Protein AF-A0A538EIR2-F1 (afdb_monomer)

Solvent-accessible surface area (backbone atoms only — not comparable to full-atom values): 4000 Å² total; per-residue (Å²): 136,76,79,70,90,82,57,76,74,87,82,70,79,80,76,85,68,83,65,82,68,57,69,69,57,54,50,45,41,38,74,72,73,62,48,54,70,73,61,60,72,70,45,51,57,67,55,52,51,52,55,53,51,48,44,62,74,71,72,110

Structure (mmCIF, N/CA/C/O backbone):
data_AF-A0A538EIR2-F1
#
_entry.id   AF-A0A538EIR2-F1
#
loop_
_atom_site.group_PDB
_atom_site.id
_atom_site.type_symbol
_atom_site.label_atom_id
_atom_site.label_alt_id
_atom_site.label_comp_id
_atom_site.label_asym_id
_atom_site.label_entity_id
_atom_site.label_seq_id
_atom_site.pdbx_PDB_ins_code
_atom_site.Cartn_x
_atom_site.Cartn_y
_atom_site.Cartn_z
_atom_site.occupancy
_atom_site.B_iso_or_equiv
_atom_site.auth_seq_id
_atom_site.auth_comp_id
_atom_site.auth_asym_id
_atom_site.auth_atom_id
_atom_site.pdbx_PDB_model_num
ATOM 1 N N . ALA A 1 1 ? 7.466 4.535 -34.980 1.00 56.72 1 ALA A N 1
ATOM 2 C CA . ALA A 1 1 ? 8.848 4.476 -35.493 1.00 56.72 1 ALA A CA 1
ATOM 3 C C . ALA A 1 1 ? 9.510 3.217 -34.947 1.00 56.72 1 ALA A C 1
ATOM 5 O O . ALA A 1 1 ? 9.582 3.063 -33.735 1.00 56.72 1 ALA A O 1
ATOM 6 N N . CYS A 1 2 ? 9.896 2.287 -35.820 1.00 57.88 2 CYS A N 1
ATOM 7 C CA . CYS A 1 2 ? 10.701 1.115 -35.466 1.00 57.88 2 CYS A CA 1
ATOM 8 C C . CYS A 1 2 ? 12.182 1.530 -35.368 1.00 57.88 2 CYS A C 1
ATOM 10 O O . CYS A 1 2 ? 12.569 2.504 -36.015 1.00 57.88 2 CYS A O 1
ATOM 12 N N . VAL A 1 3 ? 12.989 0.830 -34.559 1.00 69.31 3 VAL A N 1
ATOM 13 C CA . VAL A 1 3 ? 14.439 1.082 -34.419 1.00 69.31 3 VAL A CA 1
ATOM 14 C C . VAL A 1 3 ? 15.095 1.119 -35.804 1.00 69.31 3 VAL A C 1
ATOM 16 O O . VAL A 1 3 ? 15.035 0.134 -36.537 1.00 69.31 3 VAL A O 1
ATOM 19 N N . ARG A 1 4 ? 15.692 2.260 -36.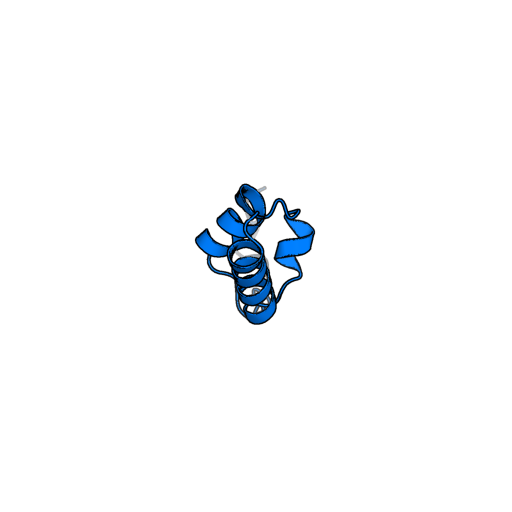167 1.00 61.22 4 ARG A N 1
ATOM 20 C CA . ARG A 1 4 ? 16.590 2.370 -37.322 1.00 61.22 4 ARG A CA 1
ATOM 21 C C . ARG A 1 4 ? 17.976 1.898 -36.877 1.00 61.22 4 ARG A C 1
ATOM 23 O O . ARG A 1 4 ? 18.368 2.139 -35.741 1.00 61.22 4 ARG A O 1
ATOM 30 N N . ASP A 1 5 ? 18.659 1.166 -37.750 1.00 73.44 5 ASP A N 1
ATOM 31 C CA . ASP A 1 5 ? 20.071 0.770 -37.611 1.00 73.44 5 ASP A CA 1
ATOM 32 C C . ASP A 1 5 ? 20.380 -0.391 -36.647 1.00 73.44 5 ASP A C 1
ATOM 34 O O . ASP A 1 5 ? 21.541 -0.698 -36.395 1.00 73.44 5 ASP A O 1
ATOM 38 N N . GLY A 1 6 ? 19.363 -1.091 -36.125 1.00 72.56 6 GLY A N 1
ATOM 39 C CA . GLY A 1 6 ? 19.551 -2.302 -35.303 1.00 72.56 6 GLY A CA 1
ATOM 40 C C . GLY A 1 6 ? 20.178 -2.056 -33.922 1.00 72.56 6 GLY A C 1
ATOM 41 O O . GLY A 1 6 ? 20.289 -2.984 -33.119 1.00 72.56 6 GLY A O 1
ATOM 42 N N . ILE A 1 7 ? 20.530 -0.807 -33.613 1.00 80.69 7 ILE A N 1
ATOM 43 C CA . ILE A 1 7 ? 21.025 -0.381 -32.309 1.00 80.69 7 ILE A CA 1
ATOM 44 C C . ILE A 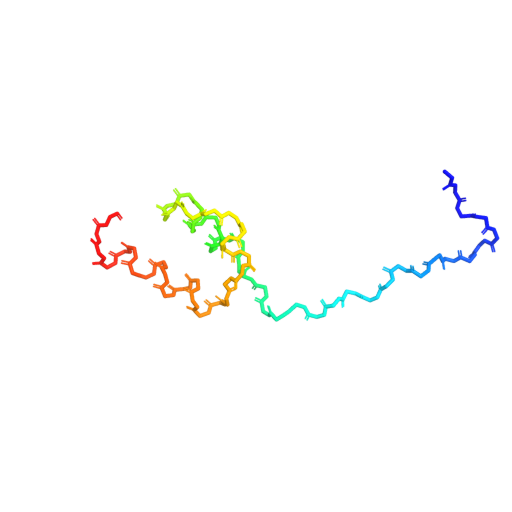1 7 ? 19.826 -0.266 -31.368 1.00 80.69 7 ILE A C 1
ATOM 46 O O . ILE A 1 7 ? 18.918 0.544 -31.571 1.00 80.69 7 ILE A O 1
ATOM 50 N N . LYS A 1 8 ? 19.802 -1.097 -30.322 1.00 80.12 8 LYS A N 1
ATOM 51 C CA . LYS A 1 8 ? 18.799 -0.962 -29.262 1.00 80.12 8 LYS A CA 1
ATOM 52 C C . LYS A 1 8 ? 19.047 0.368 -28.538 1.00 80.12 8 LYS A C 1
ATOM 54 O O . LYS A 1 8 ? 20.167 0.567 -28.072 1.00 80.12 8 LYS A O 1
ATOM 59 N N . PRO A 1 9 ? 18.043 1.257 -28.421 1.00 78.88 9 PRO A N 1
ATOM 60 C CA . PRO A 1 9 ? 18.186 2.446 -27.597 1.00 78.88 9 PRO A CA 1
ATOM 61 C C . PRO A 1 9 ? 18.450 2.008 -26.162 1.00 78.88 9 PRO A C 1
ATOM 63 O O . PRO A 1 9 ? 17.868 1.018 -25.699 1.00 78.88 9 PRO A O 1
ATOM 66 N N . ASP A 1 10 ? 19.321 2.742 -25.478 1.00 82.50 10 ASP A N 1
ATOM 67 C CA . ASP A 1 10 ? 19.517 2.551 -24.052 1.00 82.50 10 ASP A CA 1
ATOM 68 C C . ASP A 1 10 ? 18.171 2.760 -23.345 1.00 82.50 10 ASP A C 1
ATOM 70 O O . ASP A 1 10 ? 17.549 3.819 -23.449 1.00 82.50 10 ASP A O 1
ATOM 74 N N . ARG A 1 11 ? 17.676 1.704 -22.693 1.00 82.31 11 ARG A N 1
ATOM 75 C CA . ARG A 1 11 ? 16.413 1.735 -21.943 1.00 82.31 11 ARG A CA 1
ATOM 76 C C . ARG A 1 11 ? 16.620 2.153 -20.487 1.00 82.31 11 ARG A C 1
ATOM 78 O O . ARG A 1 11 ? 15.639 2.219 -19.750 1.00 82.31 11 ARG A O 1
ATOM 85 N N . GLY A 1 12 ? 17.864 2.433 -20.094 1.00 83.88 12 GLY A N 1
ATOM 86 C CA . GLY A 1 12 ? 18.263 2.677 -18.719 1.00 83.88 12 GLY A CA 1
ATOM 87 C C . GLY A 1 12 ? 18.217 1.405 -17.870 1.00 83.88 12 GLY A C 1
ATOM 88 O O . GLY A 1 12 ? 17.480 0.455 -18.147 1.00 83.88 12 GLY A O 1
ATOM 89 N N . ALA A 1 13 ? 19.007 1.389 -16.798 1.00 81.81 13 ALA A N 1
ATOM 90 C CA . ALA A 1 13 ? 18.831 0.415 -15.731 1.00 81.81 13 ALA A CA 1
ATOM 91 C C . ALA A 1 13 ? 17.698 0.891 -14.806 1.00 81.81 13 ALA A C 1
ATOM 93 O O . ALA A 1 13 ? 17.657 2.079 -14.467 1.00 81.81 13 ALA A O 1
ATOM 94 N N . PRO A 1 14 ? 16.793 0.004 -14.358 1.00 73.31 14 PRO A N 1
ATOM 95 C CA . PRO A 1 14 ? 15.874 0.349 -13.287 1.00 73.31 14 PRO A CA 1
ATOM 96 C C . PRO A 1 14 ? 16.687 0.806 -12.077 1.00 73.31 14 PRO A C 1
ATOM 98 O O . PRO A 1 14 ? 17.599 0.101 -11.640 1.00 73.31 14 PRO A O 1
ATOM 101 N N . GLN A 1 15 ? 16.354 1.969 -11.519 1.00 74.94 15 GLN A N 1
ATOM 102 C CA . GLN A 1 15 ? 16.870 2.323 -10.204 1.00 74.94 15 GLN A CA 1
ATOM 103 C C . GLN A 1 15 ? 16.402 1.249 -9.222 1.00 74.94 15 GLN A C 1
ATOM 105 O O . GLN A 1 15 ? 15.214 0.910 -9.190 1.00 74.94 15 GLN A O 1
ATOM 110 N N . ALA A 1 16 ? 17.341 0.689 -8.456 1.00 67.44 16 ALA A N 1
ATOM 111 C CA . ALA A 1 16 ? 17.011 -0.219 -7.372 1.00 67.44 16 ALA A CA 1
ATOM 112 C C . ALA A 1 16 ? 16.132 0.554 -6.386 1.00 67.44 16 ALA A C 1
ATOM 114 O O . ALA A 1 16 ? 16.611 1.423 -5.660 1.00 67.44 16 ALA A O 1
ATOM 115 N N . ARG A 1 17 ? 14.821 0.299 -6.431 1.00 68.31 17 ARG A N 1
ATOM 116 C CA . ARG A 1 17 ? 13.893 0.899 -5.480 1.00 68.31 17 ARG A CA 1
ATOM 117 C C . ARG A 1 17 ? 14.200 0.305 -4.107 1.00 68.31 17 ARG A C 1
ATOM 119 O O . ARG A 1 17 ? 14.292 -0.923 -4.018 1.00 68.31 17 ARG A O 1
ATOM 126 N N . PRO A 1 18 ? 14.364 1.128 -3.059 1.00 64.00 18 PRO A N 1
ATOM 127 C CA . PRO A 1 18 ? 14.394 0.601 -1.708 1.00 64.00 18 PRO A CA 1
ATOM 128 C C . PRO A 1 18 ? 13.058 -0.110 -1.471 1.00 64.00 18 PRO A C 1
ATOM 130 O O . PRO A 1 18 ? 12.001 0.485 -1.643 1.00 64.00 18 PRO A O 1
ATOM 133 N N . GLU A 1 19 ? 13.141 -1.415 -1.215 1.00 74.12 19 GLU A N 1
ATOM 134 C CA . GLU A 1 19 ? 12.084 -2.295 -0.704 1.00 74.12 19 GLU A CA 1
ATOM 135 C C . GLU A 1 19 ? 10.659 -1.998 -1.201 1.00 74.12 19 GLU A C 1
ATOM 137 O O . GLU A 1 19 ? 9.880 -1.297 -0.558 1.00 74.12 19 GLU A O 1
ATOM 142 N N . ALA A 1 20 ? 10.282 -2.598 -2.334 1.00 83.88 20 ALA A N 1
ATOM 143 C CA . ALA A 1 20 ? 8.910 -2.521 -2.824 1.00 83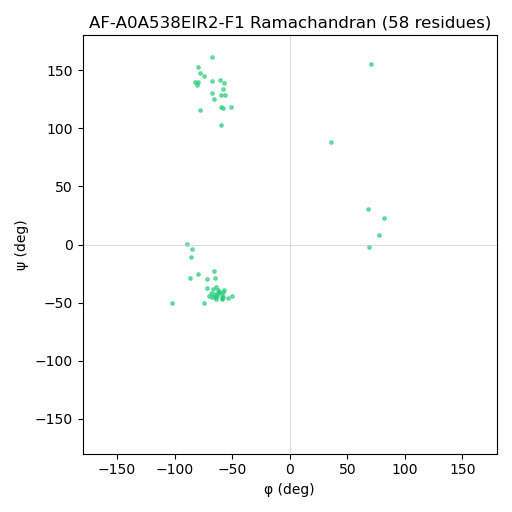.88 20 ALA A CA 1
ATOM 144 C C . ALA A 1 20 ? 7.909 -3.065 -1.786 1.00 83.88 20 ALA A C 1
ATOM 146 O O . ALA A 1 20 ? 8.090 -4.155 -1.230 1.00 83.88 20 ALA A O 1
ATOM 147 N N . LEU A 1 21 ? 6.824 -2.319 -1.566 1.00 91.75 21 LEU A N 1
ATOM 148 C CA . LEU A 1 21 ? 5.718 -2.764 -0.727 1.00 91.75 21 LEU A CA 1
ATOM 149 C C . LEU A 1 21 ? 4.982 -3.944 -1.389 1.00 91.75 21 LEU A C 1
ATOM 151 O O . LEU A 1 21 ? 4.769 -3.925 -2.605 1.00 91.75 21 LEU A O 1
ATOM 155 N N . PRO A 1 22 ? 4.549 -4.962 -0.620 1.00 94.00 22 PRO A N 1
ATOM 156 C CA . PRO A 1 22 ? 3.650 -5.993 -1.131 1.00 94.00 22 PRO A CA 1
ATOM 157 C C . PRO A 1 22 ? 2.355 -5.383 -1.682 1.00 94.00 22 PRO A C 1
ATOM 159 O O . PRO A 1 22 ? 1.776 -4.494 -1.058 1.00 94.00 22 PRO A O 1
ATOM 162 N N . ALA A 1 23 ? 1.866 -5.895 -2.815 1.00 95.00 23 ALA A N 1
ATOM 163 C CA . ALA A 1 23 ? 0.661 -5.374 -3.470 1.00 95.00 23 ALA A CA 1
ATOM 164 C C . ALA A 1 23 ? -0.572 -5.406 -2.550 1.00 95.00 23 ALA A C 1
ATOM 166 O O . ALA A 1 23 ? -1.318 -4.431 -2.473 1.00 95.00 23 ALA A O 1
ATOM 167 N N . ASP A 1 24 ? -0.733 -6.487 -1.785 1.00 96.50 24 ASP A N 1
ATOM 168 C CA . ASP A 1 24 ? -1.844 -6.627 -0.842 1.00 96.50 24 ASP A CA 1
ATOM 169 C C . ASP A 1 24 ? -1.787 -5.576 0.275 1.00 96.50 24 ASP A C 1
ATOM 171 O O . ASP A 1 24 ? -2.818 -5.039 0.675 1.00 96.50 24 ASP A O 1
ATOM 175 N N . LEU A 1 25 ? -0.583 -5.223 0.746 1.00 96.25 25 LEU A N 1
ATOM 176 C CA . LEU A 1 25 ? -0.400 -4.183 1.761 1.00 96.25 25 LEU A CA 1
ATOM 177 C C . LEU A 1 25 ? -0.832 -2.814 1.222 1.00 96.25 25 LEU A C 1
ATOM 179 O O . LEU A 1 25 ? -1.575 -2.100 1.890 1.00 96.25 25 LEU A O 1
ATOM 183 N N . VAL A 1 26 ? -0.426 -2.478 -0.006 1.00 97.00 26 VAL A N 1
ATOM 184 C CA . VAL A 1 26 ? -0.846 -1.241 -0.685 1.00 97.00 26 VAL A CA 1
ATOM 185 C C . VAL A 1 26 ? -2.367 -1.198 -0.829 1.00 97.00 26 VAL A C 1
ATOM 187 O O . VAL A 1 26 ? -2.995 -0.201 -0.473 1.00 97.00 26 VAL A O 1
ATOM 190 N N . GLN A 1 27 ? -2.976 -2.300 -1.273 1.00 97.69 27 GLN A N 1
ATOM 191 C CA . GLN A 1 27 ? -4.422 -2.380 -1.450 1.00 97.69 27 GLN A CA 1
ATOM 192 C C . GLN A 1 27 ? -5.176 -2.173 -0.131 1.00 97.69 27 GLN A C 1
ATOM 194 O O . GLN A 1 27 ? -6.184 -1.467 -0.108 1.00 97.69 27 GLN A O 1
ATOM 199 N N . LEU A 1 28 ? -4.699 -2.743 0.980 1.00 97.56 28 LEU 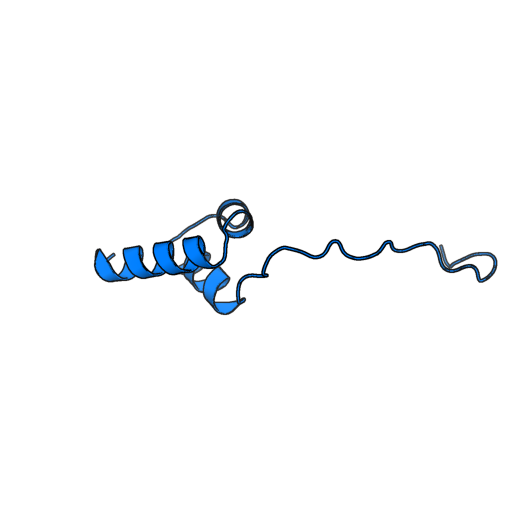A N 1
ATOM 200 C CA . LEU A 1 28 ? -5.302 -2.540 2.301 1.00 97.56 28 LEU A CA 1
ATOM 201 C C . LEU A 1 28 ? -5.170 -1.087 2.775 1.00 97.56 28 LEU A C 1
ATOM 203 O O . LEU A 1 28 ? -6.139 -0.520 3.278 1.00 97.56 28 LEU A O 1
ATOM 207 N N . LEU A 1 29 ? -4.010 -0.462 2.578 1.00 97.50 29 LEU A N 1
ATOM 208 C CA . LEU A 1 29 ? -3.784 0.938 2.946 1.00 97.50 29 LEU A CA 1
ATOM 209 C C . LEU A 1 29 ? -4.697 1.897 2.167 1.00 97.50 29 LEU A C 1
ATOM 211 O O . LEU A 1 29 ? -5.243 2.832 2.749 1.00 97.50 29 LEU A O 1
ATOM 215 N N . ILE A 1 30 ? -4.933 1.635 0.881 1.00 97.75 30 ILE A N 1
ATOM 216 C CA . ILE A 1 30 ? -5.834 2.454 0.061 1.00 97.75 30 ILE A CA 1
ATOM 217 C C . ILE A 1 30 ? -7.300 2.180 0.416 1.00 97.75 30 ILE A C 1
ATOM 219 O O . ILE A 1 30 ? -8.068 3.105 0.661 1.00 97.75 30 ILE A O 1
ATOM 223 N N . THR A 1 31 ? -7.713 0.911 0.463 1.00 97.62 31 THR A N 1
ATOM 224 C CA . THR A 1 31 ? -9.143 0.556 0.548 1.00 97.62 31 THR A CA 1
ATOM 225 C C . THR A 1 31 ? -9.707 0.517 1.965 1.00 97.62 31 THR A C 1
ATOM 227 O O . THR A 1 31 ? -10.904 0.733 2.136 1.00 97.62 31 THR A O 1
ATOM 230 N N . ARG A 1 32 ? -8.883 0.216 2.978 1.00 96.12 32 ARG A N 1
ATOM 231 C CA . ARG A 1 32 ? -9.315 0.127 4.384 1.00 96.12 32 ARG A CA 1
ATOM 232 C C . ARG A 1 32 ? -8.922 1.368 5.166 1.00 96.12 32 ARG A C 1
ATOM 234 O O . ARG A 1 32 ? -9.768 1.971 5.812 1.00 96.12 32 ARG A O 1
ATOM 241 N N . VAL A 1 33 ? -7.652 1.761 5.074 1.00 96.62 33 VAL A N 1
ATOM 242 C CA . VAL A 1 33 ? -7.140 2.930 5.807 1.00 96.62 33 VAL A CA 1
ATOM 243 C C . VAL A 1 33 ? -7.519 4.241 5.105 1.00 96.62 33 VAL A C 1
ATOM 245 O O . VAL A 1 33 ? -7.657 5.266 5.769 1.00 96.62 33 VAL A O 1
ATOM 248 N N . GLY A 1 34 ? -7.748 4.211 3.787 1.00 96.69 34 GLY A N 1
ATOM 249 C CA . GLY A 1 34 ? -8.183 5.376 3.012 1.00 96.69 34 GLY A CA 1
ATOM 250 C C . GLY A 1 34 ? -7.045 6.314 2.609 1.00 96.6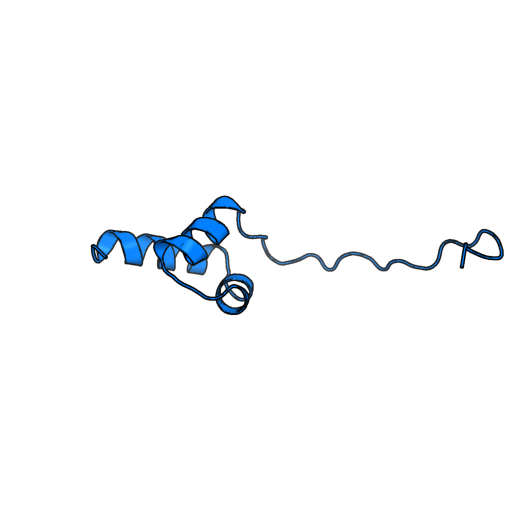9 34 GLY A C 1
ATOM 251 O O . GLY A 1 34 ? -7.289 7.498 2.387 1.00 96.69 34 GLY A O 1
ATOM 252 N N . LEU A 1 35 ? -5.806 5.817 2.555 1.00 97.25 35 LEU A N 1
ATOM 253 C CA . LEU A 1 35 ? -4.644 6.622 2.172 1.00 97.25 35 LEU A CA 1
ATOM 254 C C . LEU A 1 35 ? -4.576 6.811 0.657 1.00 97.25 35 LEU A C 1
ATOM 256 O O . LEU A 1 35 ? -4.948 5.929 -0.119 1.00 97.25 35 LEU A O 1
ATOM 260 N N . ALA A 1 36 ? -4.054 7.960 0.235 1.00 97.38 36 ALA A N 1
ATOM 261 C CA . ALA A 1 36 ? -3.832 8.233 -1.176 1.00 97.38 36 ALA A CA 1
ATOM 262 C C . ALA A 1 36 ? -2.618 7.446 -1.698 1.00 97.38 36 ALA A C 1
ATOM 264 O O . ALA A 1 36 ? -1.611 7.296 -1.008 1.00 97.38 36 ALA A O 1
ATOM 265 N N . GLU A 1 37 ? -2.671 7.005 -2.954 1.00 93.88 37 GLU A N 1
ATOM 266 C CA . GLU A 1 37 ? -1.565 6.300 -3.615 1.00 93.88 37 GLU A CA 1
ATOM 267 C C . GLU A 1 37 ? -0.193 7.007 -3.509 1.00 93.88 37 GLU A C 1
ATOM 269 O O . GLU A 1 37 ? 0.776 6.323 -3.173 1.00 93.88 37 GLU A O 1
ATOM 274 N N . PRO A 1 38 ? -0.057 8.341 -3.699 1.00 94.38 38 PRO A N 1
ATOM 275 C CA . PRO A 1 38 ? 1.233 9.011 -3.510 1.00 94.38 38 PRO A CA 1
ATOM 276 C C . PRO A 1 38 ? 1.733 8.977 -2.061 1.00 94.38 38 PRO A C 1
ATOM 278 O O . PRO A 1 38 ? 2.940 8.976 -1.840 1.00 94.38 38 PRO A O 1
ATOM 281 N N . GLU A 1 39 ? 0.829 8.931 -1.080 1.00 95.44 39 GLU A N 1
ATOM 282 C CA . GLU A 1 39 ? 1.196 8.812 0.332 1.00 95.44 39 GLU A CA 1
ATOM 283 C C . GLU A 1 39 ? 1.758 7.415 0.615 1.00 95.44 39 GLU A C 1
ATOM 285 O O . GLU A 1 39 ? 2.815 7.291 1.224 1.00 95.44 39 GLU A O 1
ATOM 290 N N . VAL A 1 40 ? 1.117 6.366 0.088 1.00 95.00 40 VAL A N 1
ATOM 291 C CA . VAL A 1 40 ? 1.594 4.978 0.213 1.00 95.00 40 VAL A CA 1
ATOM 292 C C . VAL A 1 40 ? 2.912 4.762 -0.538 1.00 95.00 40 VAL A C 1
ATOM 294 O O . VAL A 1 40 ? 3.794 4.068 -0.041 1.00 95.00 40 VAL A O 1
ATOM 297 N N . ALA A 1 41 ? 3.084 5.378 -1.710 1.00 91.69 41 ALA A N 1
ATOM 298 C CA . ALA A 1 41 ? 4.302 5.262 -2.514 1.00 91.69 41 ALA A CA 1
ATOM 299 C C . ALA A 1 41 ? 5.542 5.883 -1.847 1.00 91.69 41 ALA A C 1
ATOM 301 O O . ALA A 1 41 ? 6.666 5.509 -2.183 1.00 91.69 41 ALA A O 1
ATOM 302 N N . ALA A 1 42 ? 5.344 6.825 -0.924 1.00 92.25 42 ALA A N 1
ATOM 303 C CA . ALA A 1 42 ? 6.415 7.444 -0.154 1.00 92.25 42 ALA A CA 1
ATOM 304 C C . ALA A 1 42 ? 6.793 6.650 1.111 1.00 92.25 42 ALA A C 1
ATOM 306 O O . ALA A 1 42 ? 7.812 6.961 1.725 1.00 92.25 42 ALA A O 1
ATOM 307 N N . MET A 1 43 ? 6.000 5.643 1.504 1.00 93.06 43 MET A N 1
ATOM 308 C CA . MET A 1 43 ? 6.238 4.871 2.723 1.00 93.06 43 MET A CA 1
ATOM 309 C C . MET A 1 43 ? 7.315 3.808 2.533 1.00 93.06 43 MET A C 1
ATOM 311 O O . MET A 1 43 ? 7.330 3.052 1.560 1.00 93.06 43 MET A O 1
ATOM 315 N N . SER A 1 44 ? 8.150 3.667 3.554 1.00 93.75 44 SER A N 1
ATOM 316 C CA . SER A 1 44 ? 8.901 2.443 3.783 1.00 93.75 44 SER A CA 1
ATOM 317 C C . SER A 1 44 ? 7.969 1.288 4.162 1.00 93.75 44 SER A C 1
ATOM 319 O O . SER A 1 44 ? 6.844 1.467 4.642 1.00 93.75 44 SER A O 1
ATOM 321 N N . LYS A 1 45 ? 8.470 0.057 4.025 1.00 93.44 45 LYS A N 1
ATOM 322 C CA . LYS A 1 45 ? 7.749 -1.141 4.469 1.00 93.44 45 LYS A CA 1
ATOM 323 C C . LYS A 1 45 ? 7.393 -1.095 5.956 1.00 93.44 45 LYS A C 1
ATOM 325 O O . LYS A 1 45 ? 6.303 -1.526 6.326 1.00 93.44 45 LYS A O 1
ATOM 330 N N . ALA A 1 46 ? 8.296 -0.589 6.795 1.00 94.94 46 ALA A N 1
ATOM 331 C CA . ALA A 1 46 ? 8.074 -0.496 8.235 1.00 94.94 46 ALA A CA 1
ATOM 332 C C . ALA A 1 46 ? 6.914 0.456 8.562 1.00 94.94 46 ALA A C 1
ATOM 334 O O . ALA A 1 46 ? 6.002 0.074 9.294 1.00 94.94 46 ALA A O 1
ATOM 335 N N . GLU A 1 47 ? 6.901 1.642 7.950 1.00 96.19 47 GLU A N 1
ATOM 336 C CA . GLU A 1 47 ? 5.832 2.632 8.127 1.00 96.19 47 GLU A CA 1
ATOM 337 C C . GLU A 1 47 ? 4.486 2.100 7.633 1.00 96.19 47 GLU A C 1
ATOM 339 O O . GLU A 1 47 ? 3.483 2.213 8.335 1.00 96.19 47 GLU A O 1
ATOM 344 N N . ALA A 1 48 ? 4.466 1.460 6.461 1.00 96.50 48 ALA A N 1
ATOM 345 C CA . ALA A 1 48 ? 3.263 0.869 5.883 1.00 96.50 48 ALA A CA 1
ATOM 346 C C . ALA A 1 48 ? 2.636 -0.191 6.812 1.00 96.50 48 ALA A C 1
ATOM 348 O O . ALA A 1 48 ? 1.422 -0.198 7.033 1.00 96.50 48 ALA A O 1
ATOM 349 N N . VAL A 1 49 ? 3.465 -1.061 7.403 1.00 96.50 49 VAL A N 1
ATOM 350 C CA . VAL A 1 49 ? 3.017 -2.076 8.370 1.00 96.50 49 VAL A CA 1
ATOM 351 C C . VAL A 1 49 ? 2.529 -1.431 9.667 1.00 96.50 49 VAL A C 1
ATOM 353 O O . VAL A 1 49 ? 1.464 -1.791 10.164 1.00 96.50 49 VAL A O 1
ATOM 356 N N . GLU A 1 50 ? 3.265 -0.461 10.211 1.00 97.31 50 GLU A N 1
ATOM 357 C CA . GLU A 1 50 ? 2.868 0.230 11.441 1.00 97.31 50 GLU A CA 1
ATOM 358 C C . GLU A 1 50 ? 1.534 0.968 11.270 1.00 97.31 50 GLU A C 1
ATOM 360 O O . GLU A 1 50 ? 0.665 0.917 12.144 1.00 97.31 50 GLU A O 1
ATOM 365 N N . ARG A 1 51 ? 1.332 1.613 10.118 1.00 96.25 51 ARG A N 1
ATOM 366 C CA . ARG A 1 51 ? 0.107 2.351 9.806 1.00 96.25 51 ARG A CA 1
ATOM 367 C C . ARG A 1 51 ? -1.113 1.436 9.761 1.00 96.25 51 ARG A C 1
ATOM 369 O O . ARG A 1 51 ? -2.158 1.799 10.304 1.00 96.25 51 ARG A O 1
ATOM 376 N N . LEU A 1 52 ? -0.967 0.260 9.152 1.00 96.31 52 LEU A N 1
ATOM 377 C CA . LEU A 1 52 ? -2.019 -0.750 9.088 1.00 96.31 52 LEU A CA 1
ATOM 378 C C . LEU A 1 52 ? -2.306 -1.364 10.467 1.00 96.31 52 LEU A C 1
ATOM 380 O O . LEU A 1 52 ? -3.467 -1.501 10.845 1.00 96.31 52 LEU A O 1
ATOM 384 N N . ASN A 1 53 ? -1.263 -1.653 11.250 1.00 96.75 53 ASN A N 1
ATOM 385 C CA . ASN A 1 53 ? -1.420 -2.128 12.626 1.00 96.75 53 ASN A CA 1
ATOM 386 C C . ASN A 1 53 ? -2.206 -1.126 13.473 1.00 96.75 53 ASN A C 1
ATOM 388 O O . ASN A 1 53 ? -3.135 -1.514 14.176 1.00 96.75 53 ASN A O 1
ATOM 392 N N . ARG A 1 54 ? -1.877 0.166 13.355 1.00 96.00 54 ARG A N 1
ATOM 393 C CA . ARG A 1 54 ? -2.559 1.244 14.073 1.00 96.00 54 ARG A CA 1
ATOM 394 C C . ARG A 1 54 ? -4.052 1.289 13.761 1.00 96.00 54 ARG A C 1
ATOM 396 O O . ARG A 1 54 ? -4.858 1.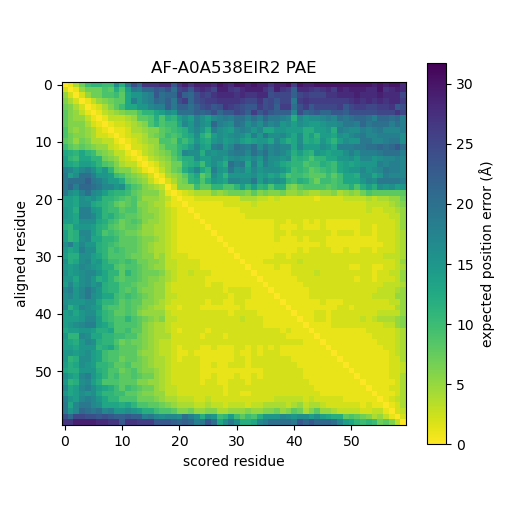358 14.683 1.00 96.00 54 ARG A O 1
ATOM 403 N N . TYR A 1 55 ? -4.408 1.194 12.478 1.00 95.38 55 TYR A N 1
ATOM 404 C CA . TYR A 1 55 ? -5.801 1.143 12.027 1.00 95.38 55 TYR A CA 1
ATOM 405 C C . TYR A 1 55 ? -6.586 0.025 12.734 1.00 95.38 55 TYR A C 1
ATOM 407 O O . TYR A 1 55 ? -7.659 0.277 13.278 1.00 95.38 55 TYR A O 1
ATOM 415 N 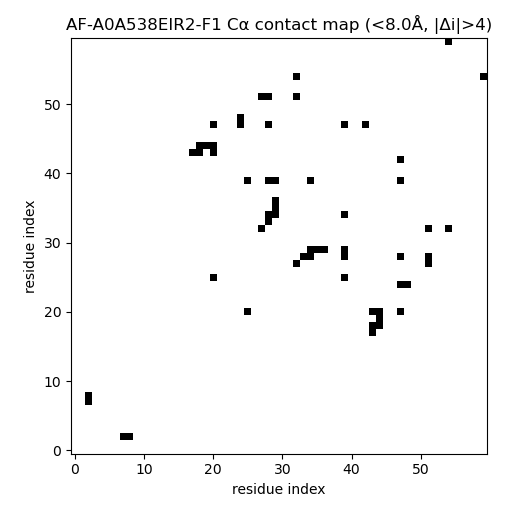N . TRP A 1 56 ? -6.012 -1.178 12.833 1.00 94.50 56 TRP A N 1
ATOM 416 C CA . TRP A 1 56 ? -6.662 -2.298 13.518 1.00 94.50 56 TRP A CA 1
ATOM 417 C C . TRP A 1 56 ? -6.704 -2.162 15.040 1.00 94.50 56 TRP A C 1
ATOM 419 O O . TRP A 1 56 ? -7.699 -2.541 15.652 1.00 94.50 56 TRP A O 1
ATOM 429 N N . THR A 1 57 ? -5.657 -1.626 15.670 1.00 95.81 57 THR A N 1
ATOM 430 C CA . THR A 1 57 ? -5.636 -1.448 17.131 1.00 95.81 57 THR A CA 1
ATOM 431 C C . THR A 1 57 ? -6.564 -0.335 17.608 1.00 95.81 57 THR A C 1
ATOM 433 O O . THR A 1 57 ? -7.086 -0.414 18.715 1.00 95.81 57 THR A O 1
ATOM 436 N N . GLU A 1 58 ? -6.784 0.694 16.786 1.00 93.12 58 GLU A N 1
ATOM 437 C CA . GLU A 1 58 ? -7.662 1.826 17.111 1.00 93.12 58 GLU A CA 1
ATOM 438 C C . GLU A 1 58 ? -9.144 1.547 16.793 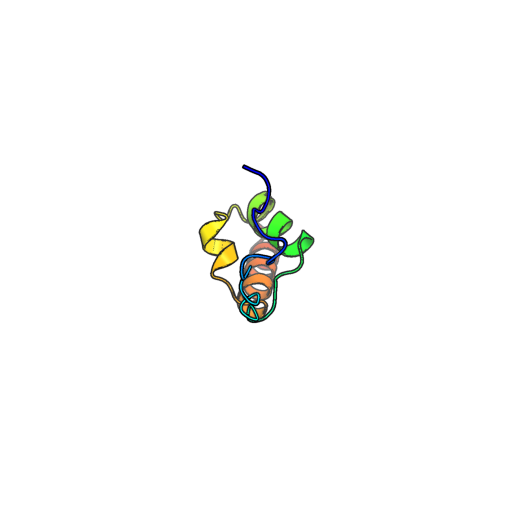1.00 93.12 58 GLU A C 1
ATOM 440 O O . GLU A 1 58 ? -10.002 2.366 17.119 1.00 93.12 58 GLU A O 1
ATOM 445 N N . GLY A 1 59 ? -9.464 0.385 16.209 1.00 75.81 59 GLY A N 1
ATOM 446 C CA . GLY A 1 59 ? -10.839 -0.092 16.042 1.00 75.81 59 GLY A CA 1
ATOM 447 C C . GLY A 1 59 ? -11.686 0.715 15.056 1.00 75.81 59 GLY A C 1
ATOM 448 O O . GLY A 1 59 ? -12.899 0.818 15.247 1.00 75.81 59 GLY A O 1
ATOM 449 N N . ARG A 1 60 ? -11.065 1.299 14.027 1.00 60.53 60 ARG A N 1
ATOM 450 C CA . ARG A 1 60 ? -11.775 1.957 12.921 1.00 60.53 60 ARG A CA 1
ATOM 451 C C . ARG A 1 60 ? -11.863 1.042 11.701 1.00 60.53 60 ARG A C 1
ATOM 453 O O . ARG A 1 60 ? -11.004 0.151 11.570 1.00 60.53 60 ARG A O 1
#

pLDDT: mean 87.25, std 12.15, range [56.72, 97.75]

Secondary structure (DSSP, 8-state):
-PPSTTPPPP--PPP--SSPPPHHHHH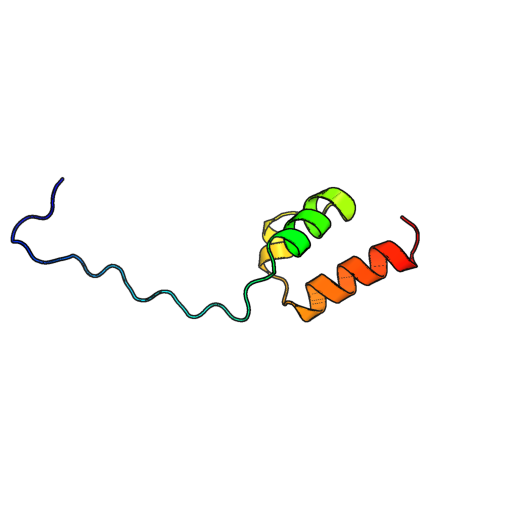HIIIII---HHHHHT--HHHHHHHHHHHHHTT-

Foldseek 3Di:
DPDPPPDDPPPDDPDPDQDDADPVLLVCCCPPVVDDPVVVVPDDNVRSVVSSVCSVVVPD

Nearest PDB structures (foldseek):
  6s58-assembly1_B  TM=4.135E-01  e=3.507E+00  Nostoc sp. PCC 7120 = FACHB-418
  6s58-assembly2_D  TM=4.061E-01  e=5.546E+00  Nostoc sp. PCC 7120 = FACHB-418
  4c2m-assembly1_D  TM=2.458E-01  e=7.207E+00  Saccharomyces cerevisiae
  5m3f-assembly1_D  TM=2.338E-01  e=8.215E+00  Saccharomyces cerevisiae S288C

Mean predicted aligned error: 8.3 Å

Sequence (60 aa):
ACVRDGIKPDRGAPQARPEALPADLVQLLITRVGLAEPEVAAMSKAEAVERLNRYWTEGR

Radius of gyration: 18.3 Å; Cα contacts (8 Å, |Δi|>4): 30; chains: 1; bounding box: 33×16×55 Å